Protein AF-A0A2A5VES8-F1 (afdb_monomer_lite)

Secondary structure (DSSP, 8-state):
----HHHHHHHHHHHHHHHHHHHHHHHHHHHHHHHHHHHHHHHHTS-HHHHHHHHHHHHHHHHIIIIIHHHHHHHTTT-HHHHHHHHHHHHHHHHHHHHHHHHHH---GGG------

Sequence (117 aa):
MEETPEDADLFIDKQQESDAAFWRLKKAMDDWRDNRIKRVMAQEGESIFLTFGRIMYVISCIIFDGLILIELPIYMGRSAAAWTIYILLLIFAVRLEYEYYKKWFEVDINQIEFETP

pLDDT: mean 78.24, std 13.62, range [49.09, 94.38]

Foldseek 3Di:
DDDDPVVVVVVVVVVVVVVVVVVVVVVVVVLVVVVVVLVVVLVVLPDPCLVVVLVVLVVVLCCCLVPVLVVQCVVVVVDPVSVVVSVVVSVVSVVVSVVVNCVVNVDPSVVDDPPDD

Structure (mmCIF, N/CA/C/O backbone):
data_AF-A0A2A5VES8-F1
#
_entry.id   AF-A0A2A5VES8-F1
#
loop_
_atom_site.group_PDB
_atom_site.id
_atom_site.type_symbol
_atom_site.label_atom_id
_atom_site.label_alt_id
_atom_site.label_comp_id
_atom_site.label_asym_id
_atom_site.label_entity_id
_atom_site.label_seq_id
_atom_site.pdbx_PDB_ins_code
_atom_site.Cartn_x
_atom_site.Cartn_y
_atom_site.Cartn_z
_atom_site.occupancy
_atom_site.B_iso_or_equiv
_atom_site.auth_seq_id
_atom_site.auth_comp_id
_atom_site.auth_asym_id
_atom_site.auth_atom_id
_atom_site.pdbx_PDB_model_num
ATOM 1 N N . MET A 1 1 ? 63.589 -8.423 -48.282 1.00 49.09 1 MET A N 1
ATOM 2 C CA . MET A 1 1 ? 63.075 -8.878 -46.980 1.00 49.09 1 MET A CA 1
ATOM 3 C C . MET A 1 1 ? 62.141 -10.008 -47.343 1.00 49.09 1 MET A C 1
ATOM 5 O O . MET A 1 1 ? 61.116 -9.743 -47.950 1.00 49.09 1 MET A O 1
ATOM 9 N N . GLU A 1 2 ? 62.635 -11.235 -47.242 1.00 50.12 2 GLU A N 1
ATOM 10 C CA . GLU A 1 2 ? 61.934 -12.438 -47.695 1.00 50.12 2 GLU A CA 1
ATOM 11 C C . GLU A 1 2 ? 61.004 -12.837 -46.551 1.00 50.12 2 GLU A C 1
ATOM 13 O O . GLU A 1 2 ? 61.489 -13.141 -45.466 1.00 50.12 2 GLU A O 1
ATOM 18 N N . GLU A 1 3 ? 59.693 -12.674 -46.743 1.00 56.78 3 GLU A N 1
ATOM 19 C CA . GLU A 1 3 ? 58.697 -13.070 -45.744 1.00 56.78 3 GLU A CA 1
ATOM 20 C C . GLU A 1 3 ? 58.715 -14.596 -45.644 1.00 56.78 3 GLU A C 1
ATOM 22 O O . GLU A 1 3 ? 58.381 -15.302 -46.600 1.00 56.78 3 GLU A O 1
ATOM 27 N N . THR A 1 4 ? 59.185 -15.107 -44.509 1.00 62.16 4 THR A N 1
ATOM 28 C CA . THR A 1 4 ? 59.204 -16.538 -44.229 1.00 62.16 4 THR A CA 1
ATOM 29 C C . THR A 1 4 ? 57.779 -17.032 -43.954 1.00 62.16 4 THR A C 1
ATOM 31 O O . THR A 1 4 ? 56.999 -16.323 -43.322 1.00 62.16 4 THR A O 1
ATOM 34 N N . PRO A 1 5 ? 57.405 -18.249 -44.396 1.00 61.06 5 PRO A N 1
ATOM 35 C CA . PRO A 1 5 ? 56.051 -18.785 -44.213 1.00 61.06 5 PRO A CA 1
ATOM 36 C C . PRO A 1 5 ? 55.625 -18.888 -42.737 1.00 61.06 5 PRO A C 1
ATOM 38 O O . PRO A 1 5 ? 54.435 -18.867 -42.448 1.00 61.06 5 PRO A O 1
ATOM 41 N N . GLU A 1 6 ? 56.584 -18.918 -41.805 1.00 58.84 6 GLU A N 1
ATOM 42 C CA . GLU A 1 6 ? 56.327 -18.882 -40.361 1.00 58.84 6 GLU A CA 1
ATOM 43 C C . GLU A 1 6 ? 55.727 -17.546 -39.887 1.00 58.84 6 GLU A C 1
ATOM 45 O O . GLU A 1 6 ? 54.902 -17.538 -38.974 1.00 58.84 6 GLU A O 1
ATOM 50 N N . ASP A 1 7 ? 56.069 -16.422 -40.527 1.00 57.56 7 ASP A N 1
ATOM 51 C CA . ASP A 1 7 ? 55.538 -15.107 -40.156 1.00 57.56 7 ASP A CA 1
ATOM 52 C C . ASP A 1 7 ? 54.051 -14.994 -40.526 1.00 57.56 7 ASP A C 1
ATOM 54 O O . ASP A 1 7 ? 53.252 -14.477 -39.746 1.00 57.56 7 ASP A O 1
ATOM 58 N N . ALA A 1 8 ? 53.655 -15.531 -41.686 1.00 57.50 8 ALA A N 1
ATOM 59 C CA . ALA A 1 8 ? 52.271 -15.520 -42.163 1.00 57.50 8 ALA A CA 1
ATOM 60 C C . ALA A 1 8 ? 51.328 -16.353 -41.274 1.00 57.50 8 ALA A C 1
ATOM 62 O O . ALA A 1 8 ? 50.214 -15.910 -40.983 1.00 57.50 8 ALA A O 1
ATOM 63 N N . ASP A 1 9 ? 51.786 -17.511 -40.789 1.00 59.09 9 ASP A N 1
ATOM 64 C CA . ASP A 1 9 ? 51.025 -18.356 -39.860 1.00 59.09 9 ASP A CA 1
ATOM 65 C C . ASP A 1 9 ? 50.877 -17.691 -38.476 1.00 59.09 9 ASP A C 1
ATOM 67 O O . ASP A 1 9 ? 49.791 -17.711 -37.892 1.00 59.09 9 ASP A O 1
ATOM 71 N N . LEU A 1 10 ? 51.917 -16.997 -37.992 1.00 59.59 10 LEU A N 1
ATOM 72 C CA . LEU A 1 10 ? 51.866 -16.163 -36.779 1.00 59.59 10 LEU A CA 1
ATOM 73 C C . LEU A 1 10 ? 50.888 -14.977 -36.908 1.00 59.59 10 LEU A C 1
ATOM 75 O O . LEU A 1 10 ? 50.221 -14.608 -35.935 1.00 59.59 10 LEU A O 1
ATOM 79 N N . PHE A 1 11 ? 50.773 -14.374 -38.097 1.00 58.97 11 PHE A N 1
ATOM 80 C CA . PHE A 1 11 ? 49.788 -13.319 -38.372 1.00 58.97 11 PHE A CA 1
ATOM 81 C C . PHE A 1 11 ? 48.345 -13.853 -38.412 1.00 58.97 11 PHE A C 1
ATOM 83 O O . PHE A 1 11 ? 47.444 -13.177 -37.907 1.00 58.97 11 PHE A O 1
ATOM 90 N N . ILE A 1 12 ? 48.121 -15.056 -38.958 1.00 60.25 12 ILE A N 1
ATOM 91 C CA . ILE A 1 12 ? 46.803 -15.718 -39.003 1.00 60.25 12 ILE A CA 1
ATOM 92 C C . ILE A 1 12 ? 46.328 -16.096 -37.589 1.00 60.25 12 ILE A C 1
ATOM 94 O O . ILE A 1 12 ? 45.166 -15.851 -37.254 1.00 60.25 12 ILE A O 1
ATOM 98 N N . ASP A 1 13 ? 47.214 -16.631 -36.745 1.00 68.69 13 ASP A N 1
ATOM 99 C CA . ASP A 1 13 ? 46.898 -17.032 -35.365 1.00 68.69 13 ASP A CA 1
ATOM 100 C C . ASP A 1 13 ? 46.519 -15.819 -34.498 1.00 68.69 13 ASP A C 1
ATOM 102 O O . ASP A 1 13 ? 45.456 -15.775 -33.876 1.00 68.69 13 ASP A O 1
ATOM 106 N N . LYS A 1 14 ? 47.303 -14.736 -34.586 1.00 71.38 14 LYS A N 1
ATOM 107 C CA . LYS A 1 14 ? 47.007 -13.472 -33.896 1.00 71.38 14 LYS A CA 1
ATOM 108 C C . LYS A 1 14 ? 45.670 -12.860 -34.327 1.00 71.38 14 LYS A C 1
ATOM 110 O O . LYS A 1 14 ? 44.965 -12.266 -33.507 1.00 71.38 14 LYS A O 1
ATOM 115 N N . GLN A 1 15 ? 45.315 -12.983 -35.607 1.00 73.44 15 GLN A N 1
ATOM 116 C CA . GLN A 1 15 ? 44.035 -12.501 -36.117 1.00 73.44 15 GLN A CA 1
ATOM 117 C C . GLN A 1 15 ? 42.871 -13.344 -35.571 1.00 73.44 15 GLN A C 1
ATOM 119 O O . GLN A 1 15 ? 41.901 -12.771 -35.069 1.00 73.44 15 GLN A O 1
ATOM 124 N N . GLN A 1 16 ? 42.997 -14.674 -35.550 1.00 75.44 16 GLN A N 1
ATOM 125 C CA . GLN A 1 16 ? 41.991 -15.567 -34.959 1.00 75.44 16 GLN A CA 1
ATOM 126 C C . GLN A 1 16 ? 41.812 -15.350 -33.450 1.00 75.44 16 GLN A C 1
ATOM 128 O O . GLN A 1 16 ? 40.677 -15.307 -32.963 1.00 75.44 16 GLN A O 1
ATOM 133 N N . GLU A 1 17 ? 42.900 -15.156 -32.703 1.00 74.00 17 GLU A N 1
ATOM 134 C CA . GLU A 1 17 ? 42.836 -14.821 -31.277 1.00 74.00 17 GLU A CA 1
ATOM 135 C C . GLU A 1 17 ? 42.125 -13.482 -31.040 1.00 74.00 17 GLU A C 1
ATOM 137 O O . GLU A 1 17 ? 41.295 -13.365 -30.128 1.00 74.00 17 GLU A O 1
ATOM 142 N N . SER A 1 18 ? 42.402 -12.484 -31.885 1.00 79.81 18 SER A N 1
ATOM 143 C CA . SER A 1 18 ? 41.763 -11.169 -31.806 1.00 79.81 18 SER A CA 1
ATOM 144 C C . SER A 1 18 ? 40.266 -11.223 -32.125 1.00 79.81 18 SER A C 1
ATOM 146 O O . SER A 1 18 ? 39.469 -10.610 -31.410 1.00 79.81 18 SER A O 1
ATOM 148 N N . ASP A 1 19 ? 39.862 -12.033 -33.105 1.00 82.25 19 ASP A N 1
ATOM 149 C CA . ASP A 1 19 ? 38.458 -12.249 -33.452 1.00 82.25 19 ASP A CA 1
ATOM 150 C C . ASP A 1 19 ? 37.729 -13.005 -32.334 1.00 82.25 19 ASP A C 1
ATOM 152 O O . ASP A 1 19 ? 36.623 -12.632 -31.933 1.00 82.25 19 ASP A O 1
ATOM 156 N N . ALA A 1 20 ? 38.361 -14.021 -31.742 1.00 82.31 20 ALA A N 1
ATOM 157 C CA . ALA A 1 20 ? 37.806 -14.729 -30.592 1.00 82.31 20 ALA A CA 1
ATOM 158 C C . ALA A 1 20 ? 37.652 -13.807 -29.368 1.00 82.31 20 ALA A C 1
ATOM 160 O O . ALA A 1 20 ? 36.664 -13.900 -28.632 1.00 82.31 20 ALA A O 1
ATOM 161 N N . ALA A 1 21 ? 38.605 -12.903 -29.127 1.00 82.75 21 ALA A N 1
ATOM 162 C CA . ALA A 1 21 ? 38.488 -11.879 -28.090 1.00 82.75 21 ALA A CA 1
ATOM 163 C C . ALA A 1 21 ? 37.357 -10.883 -28.401 1.00 82.75 21 ALA A C 1
ATOM 165 O O . ALA A 1 21 ? 36.573 -10.550 -27.508 1.00 82.75 21 ALA A O 1
ATOM 166 N N . PHE A 1 22 ? 37.214 -10.479 -29.666 1.00 88.38 22 PHE A N 1
ATOM 167 C CA . PHE A 1 22 ? 36.144 -9.596 -30.121 1.00 88.38 22 PHE A CA 1
ATOM 168 C C . PHE A 1 22 ? 34.759 -10.213 -29.905 1.00 88.38 22 PHE A C 1
ATOM 170 O O . PHE A 1 22 ? 33.868 -9.548 -29.379 1.00 88.38 22 PHE A O 1
ATOM 177 N N . TRP A 1 23 ? 34.571 -11.497 -30.220 1.00 86.81 23 TRP A N 1
ATOM 178 C CA . TRP A 1 23 ? 33.295 -12.186 -30.000 1.00 86.81 23 TRP A CA 1
ATOM 179 C C . TRP A 1 23 ? 32.941 -12.345 -28.519 1.00 86.81 23 TRP A C 1
ATOM 181 O O . TRP A 1 23 ? 31.768 -12.220 -28.162 1.00 86.81 23 TRP A O 1
ATOM 191 N N . ARG A 1 24 ? 33.930 -12.550 -27.639 1.00 84.38 24 ARG A N 1
ATOM 192 C CA . ARG A 1 24 ? 33.708 -12.563 -26.180 1.00 84.38 24 ARG A CA 1
ATOM 193 C C . ARG A 1 24 ? 33.285 -11.192 -25.668 1.00 84.38 24 ARG A C 1
ATOM 195 O O . ARG A 1 24 ? 32.320 -11.095 -24.914 1.00 84.38 24 ARG A O 1
ATOM 202 N N . LEU A 1 25 ? 33.979 -10.144 -26.112 1.00 86.25 25 LEU A N 1
ATOM 203 C CA . LEU A 1 25 ? 33.645 -8.767 -25.764 1.00 86.25 25 LEU A CA 1
ATOM 204 C C . LEU A 1 25 ? 32.238 -8.411 -26.258 1.00 86.25 25 LEU A C 1
ATOM 206 O O . LEU A 1 25 ? 31.435 -7.879 -25.499 1.00 86.25 25 LEU A O 1
ATOM 210 N N . LYS A 1 26 ? 31.926 -8.752 -27.511 1.00 90.94 26 LYS A N 1
ATOM 211 C CA . LYS A 1 26 ? 30.616 -8.516 -28.114 1.00 90.94 26 LYS A CA 1
ATOM 212 C C . LYS A 1 26 ? 29.513 -9.217 -27.328 1.00 90.94 26 LYS A C 1
ATOM 214 O O . LYS A 1 26 ? 28.549 -8.559 -26.961 1.00 90.94 26 LYS A O 1
ATOM 219 N N . LYS A 1 27 ? 29.687 -10.502 -27.002 1.00 86.25 27 LYS A N 1
ATOM 220 C CA . LYS A 1 27 ? 28.711 -11.256 -26.206 1.00 86.25 27 LYS A CA 1
ATOM 221 C C . LYS A 1 27 ? 28.477 -10.613 -24.836 1.00 86.25 27 LYS A C 1
ATOM 223 O O . LYS A 1 27 ? 27.336 -10.389 -24.462 1.00 86.25 27 LYS A O 1
ATOM 228 N N . ALA A 1 28 ? 29.546 -10.229 -24.135 1.00 84.88 28 ALA A N 1
ATOM 229 C CA . ALA A 1 28 ? 29.427 -9.547 -22.847 1.00 84.88 28 ALA A CA 1
ATOM 230 C C . ALA A 1 28 ? 28.720 -8.182 -22.959 1.00 84.88 28 ALA A C 1
ATOM 232 O O . ALA A 1 28 ? 27.967 -7.791 -22.065 1.00 84.88 28 ALA A O 1
ATOM 233 N N . MET A 1 29 ? 28.944 -7.446 -24.053 1.00 83.12 29 MET A N 1
ATOM 234 C CA . MET A 1 29 ? 28.247 -6.183 -24.301 1.00 83.12 29 MET A CA 1
ATOM 235 C C . MET A 1 29 ? 26.773 -6.376 -24.660 1.00 83.12 29 MET A C 1
ATOM 237 O O . MET A 1 29 ? 25.947 -5.577 -24.213 1.00 83.12 29 MET A O 1
ATOM 241 N N . ASP A 1 30 ? 26.446 -7.400 -25.446 1.00 87.81 30 ASP A N 1
ATOM 242 C CA . ASP A 1 30 ? 25.068 -7.741 -25.801 1.00 87.81 30 ASP A CA 1
ATOM 243 C C . ASP A 1 30 ? 24.289 -8.152 -24.537 1.00 87.81 30 ASP A C 1
ATOM 245 O O . ASP A 1 30 ? 23.239 -7.570 -24.261 1.00 87.81 30 ASP A O 1
ATOM 249 N N . ASP A 1 31 ? 24.870 -8.995 -23.674 1.00 84.31 31 ASP A N 1
ATOM 250 C CA . ASP A 1 31 ? 24.275 -9.369 -22.380 1.00 84.31 31 ASP A CA 1
ATOM 251 C C . ASP A 1 31 ? 24.050 -8.142 -21.477 1.00 84.31 31 ASP A C 1
ATOM 253 O O . ASP A 1 31 ? 23.015 -7.996 -20.817 1.00 84.31 31 ASP A O 1
ATOM 257 N N . TRP A 1 32 ? 25.004 -7.206 -21.442 1.00 81.38 32 TRP A N 1
ATOM 258 C CA . TRP A 1 32 ? 24.850 -5.967 -20.677 1.00 81.38 32 TRP A CA 1
ATOM 259 C C . TRP A 1 32 ? 23.747 -5.062 -21.240 1.00 81.38 32 TRP A C 1
ATOM 261 O O . TRP A 1 32 ? 22.997 -4.434 -20.480 1.00 81.38 32 TRP A O 1
ATOM 271 N N . ARG A 1 33 ? 23.635 -4.985 -22.570 1.00 83.38 33 ARG A N 1
ATOM 272 C CA . ARG A 1 33 ? 22.609 -4.194 -23.252 1.00 83.38 33 ARG A CA 1
ATOM 273 C C . ARG A 1 33 ? 21.218 -4.752 -22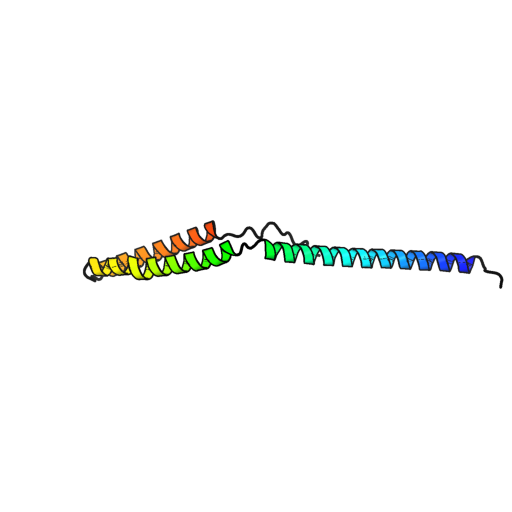.976 1.00 83.38 33 ARG A C 1
ATOM 275 O O . ARG A 1 33 ? 20.337 -3.973 -22.605 1.00 83.38 33 ARG A O 1
ATOM 282 N N . ASP A 1 34 ? 21.044 -6.061 -23.081 1.00 82.88 34 ASP A N 1
ATOM 283 C CA . ASP A 1 34 ? 19.761 -6.718 -22.832 1.00 82.88 34 ASP A CA 1
ATOM 284 C C . ASP A 1 34 ? 19.328 -6.558 -21.375 1.00 82.88 34 ASP A C 1
ATOM 286 O O . ASP A 1 34 ? 18.185 -6.186 -21.102 1.00 82.88 34 ASP A O 1
ATOM 290 N N . ASN A 1 35 ? 20.256 -6.697 -20.427 1.00 79.62 35 ASN A N 1
ATOM 291 C CA . ASN A 1 35 ? 19.977 -6.451 -19.013 1.00 79.62 35 ASN A CA 1
ATOM 292 C C . ASN A 1 35 ? 19.567 -4.998 -18.724 1.00 79.62 35 ASN A C 1
ATOM 294 O O . ASN A 1 35 ? 18.688 -4.754 -17.889 1.00 79.62 35 ASN A O 1
ATOM 298 N N . ARG A 1 36 ? 20.155 -4.015 -19.420 1.00 78.94 36 ARG A N 1
ATOM 299 C CA . ARG A 1 36 ? 19.710 -2.617 -19.306 1.00 78.94 36 ARG A CA 1
ATOM 300 C C . ARG A 1 36 ? 18.319 -2.401 -19.886 1.00 78.94 36 ARG A C 1
ATOM 302 O O . ARG A 1 36 ? 17.522 -1.722 -19.246 1.00 78.94 36 ARG A O 1
ATOM 309 N N . ILE A 1 37 ? 18.022 -2.960 -21.057 1.00 79.62 37 ILE A N 1
ATOM 310 C CA . ILE A 1 37 ? 16.708 -2.807 -21.699 1.00 79.62 37 ILE A CA 1
ATOM 311 C C . ILE A 1 37 ? 15.619 -3.453 -20.838 1.00 79.62 37 ILE A C 1
ATOM 313 O O . ILE A 1 37 ? 14.608 -2.807 -20.568 1.00 79.62 37 ILE A O 1
ATOM 317 N N . LYS A 1 38 ? 15.860 -4.665 -20.320 1.00 72.31 38 LYS A N 1
ATOM 318 C CA . LYS A 1 38 ? 14.950 -5.346 -19.385 1.00 72.31 38 LYS A CA 1
ATOM 319 C C . LYS A 1 38 ? 14.666 -4.488 -18.146 1.00 72.31 38 LYS A C 1
ATOM 321 O O . LYS A 1 38 ? 13.518 -4.371 -17.733 1.00 72.31 38 LYS A O 1
ATOM 326 N N . ARG A 1 39 ? 15.686 -3.821 -17.588 1.00 68.94 39 ARG A N 1
ATOM 327 C CA . ARG A 1 39 ? 15.524 -2.918 -16.434 1.00 68.94 39 ARG A CA 1
ATOM 328 C C . ARG A 1 39 ? 14.699 -1.669 -16.760 1.00 68.94 39 ARG A C 1
ATOM 330 O O . ARG A 1 39 ? 13.899 -1.254 -15.931 1.00 68.94 39 ARG A O 1
ATOM 337 N N . VAL A 1 40 ? 14.888 -1.074 -17.938 1.00 66.88 40 VAL A N 1
ATOM 338 C CA . VAL A 1 40 ? 14.114 0.105 -18.364 1.00 66.88 40 VAL A CA 1
ATOM 339 C C . VAL A 1 40 ? 12.658 -0.272 -18.640 1.00 66.88 40 VAL A C 1
ATOM 341 O O . VAL A 1 40 ? 11.766 0.406 -18.141 1.00 66.88 40 VAL A O 1
ATOM 344 N N . MET A 1 41 ? 12.401 -1.393 -19.322 1.00 63.84 41 MET A N 1
ATOM 345 C CA . MET A 1 41 ? 11.034 -1.893 -19.520 1.00 63.84 41 MET A CA 1
ATOM 346 C C . MET A 1 41 ? 10.333 -2.216 -18.194 1.00 63.84 41 MET A C 1
ATOM 348 O O . MET A 1 41 ? 9.146 -1.933 -18.054 1.00 63.84 41 MET A O 1
ATOM 352 N N . ALA A 1 42 ? 11.062 -2.742 -17.201 1.00 62.31 42 ALA A N 1
ATOM 353 C CA . ALA A 1 42 ? 10.527 -2.965 -15.856 1.00 62.31 42 ALA A CA 1
ATOM 354 C C . ALA A 1 42 ? 10.011 -1.673 -15.205 1.00 62.31 42 ALA A C 1
ATOM 356 O O . ALA A 1 42 ? 9.016 -1.695 -14.487 1.00 62.31 42 ALA A O 1
ATOM 357 N N . GLN A 1 43 ? 10.698 -0.553 -15.447 1.00 58.91 43 GLN A N 1
ATOM 358 C CA . GLN A 1 43 ? 10.342 0.753 -14.893 1.00 58.91 43 GLN A CA 1
ATOM 359 C C . GLN A 1 43 ? 9.257 1.466 -15.709 1.00 58.91 43 GLN A C 1
ATOM 361 O O . GLN A 1 43 ? 8.432 2.158 -15.122 1.00 58.91 43 GLN A O 1
ATOM 366 N N . GLU A 1 44 ? 9.212 1.291 -17.032 1.00 59.69 44 GLU A N 1
ATOM 367 C CA . GLU A 1 44 ? 8.136 1.837 -17.879 1.00 59.69 44 GLU A CA 1
ATOM 368 C C . GLU A 1 44 ? 6.804 1.083 -17.722 1.00 59.69 44 GLU A C 1
ATOM 370 O O . GLU A 1 44 ? 5.744 1.650 -17.989 1.00 59.69 44 GLU A O 1
ATOM 375 N N . GLY A 1 45 ? 6.839 -0.173 -17.265 1.00 59.53 45 GLY A N 1
ATOM 376 C CA . GLY A 1 45 ? 5.644 -0.982 -17.017 1.00 59.53 45 GLY A CA 1
ATOM 377 C C . GLY A 1 45 ? 4.818 -0.553 -15.796 1.00 59.53 45 GLY A C 1
ATOM 378 O O . GLY A 1 45 ? 3.628 -0.873 -15.728 1.00 59.53 45 GLY A O 1
ATOM 379 N N . GLU A 1 46 ? 5.393 0.189 -14.838 1.00 61.34 46 GLU A N 1
ATOM 380 C CA . GLU A 1 46 ? 4.627 0.717 -13.704 1.00 61.34 46 GLU A CA 1
ATOM 381 C C . GLU A 1 46 ? 3.896 1.995 -14.131 1.00 61.34 46 GLU A C 1
ATOM 383 O O . GLU A 1 46 ? 4.439 3.099 -14.160 1.00 61.34 46 GLU A O 1
ATOM 388 N N . SER A 1 47 ? 2.625 1.831 -14.503 1.00 67.75 47 SER A N 1
ATOM 389 C CA . SER A 1 47 ? 1.777 2.950 -14.897 1.00 67.75 47 SER A CA 1
ATOM 390 C C . SER A 1 47 ? 1.707 3.994 -13.781 1.00 67.75 47 SER A C 1
ATOM 392 O O . SER A 1 47 ? 1.340 3.684 -12.650 1.00 67.75 47 SER A O 1
ATOM 394 N N . ILE A 1 48 ? 1.955 5.261 -14.113 1.00 70.19 48 ILE A N 1
ATOM 395 C CA . ILE A 1 48 ? 1.774 6.405 -13.204 1.00 70.19 48 ILE A CA 1
ATOM 396 C C . ILE A 1 48 ? 0.371 6.376 -12.558 1.00 70.19 48 ILE A C 1
ATOM 398 O O . ILE A 1 48 ? 0.207 6.735 -11.392 1.00 70.19 48 ILE A O 1
ATOM 402 N N . PHE A 1 49 ? -0.639 5.867 -13.274 1.00 72.56 49 PHE A N 1
ATOM 403 C CA . PHE A 1 49 ? -1.994 5.673 -12.752 1.00 72.56 49 PHE A CA 1
ATOM 404 C C . PHE A 1 49 ? -2.082 4.646 -11.617 1.00 72.56 49 PHE A C 1
ATOM 406 O O . PHE A 1 49 ? -2.880 4.846 -10.705 1.00 72.56 49 PHE A O 1
ATOM 413 N N . LEU A 1 50 ? -1.269 3.584 -11.626 1.00 75.75 50 LEU A N 1
ATOM 414 C CA . LEU A 1 50 ? -1.195 2.626 -10.516 1.00 75.75 50 LEU A CA 1
ATOM 415 C C . LEU A 1 50 ? -0.617 3.296 -9.269 1.00 75.75 50 LEU A C 1
ATOM 417 O O . LEU A 1 50 ? -1.169 3.142 -8.180 1.00 75.75 50 LEU A O 1
ATOM 421 N N . THR A 1 51 ? 0.441 4.093 -9.422 1.00 79.50 51 THR A N 1
ATOM 422 C CA . THR A 1 51 ? 1.052 4.827 -8.305 1.00 79.50 51 THR A CA 1
ATOM 423 C C . THR A 1 51 ? 0.077 5.837 -7.695 1.00 79.50 51 THR A C 1
ATOM 425 O O . THR A 1 51 ? -0.106 5.859 -6.476 1.00 79.50 51 THR A O 1
ATOM 428 N N . PHE A 1 52 ? -0.612 6.629 -8.524 1.00 83.88 52 PHE A N 1
ATOM 429 C CA . PHE A 1 52 ? -1.660 7.541 -8.051 1.00 83.88 52 PHE A CA 1
ATOM 430 C C . PHE A 1 52 ? -2.856 6.792 -7.454 1.00 83.88 52 PHE A C 1
ATOM 432 O O . PHE A 1 52 ? -3.390 7.209 -6.427 1.00 83.88 52 PHE A O 1
ATOM 439 N N . GLY A 1 53 ? -3.246 5.668 -8.056 1.00 85.88 53 GLY A N 1
ATOM 440 C CA . GLY A 1 53 ? -4.320 4.811 -7.566 1.00 85.88 53 GLY A CA 1
ATOM 441 C C . GLY A 1 53 ? -4.045 4.287 -6.159 1.00 85.88 53 GLY A C 1
ATOM 442 O O . GLY A 1 53 ? -4.935 4.360 -5.317 1.00 85.88 53 GLY A O 1
ATOM 443 N N . ARG A 1 54 ? -2.811 3.848 -5.864 1.00 87.31 54 ARG A N 1
ATOM 444 C CA . ARG A 1 54 ? -2.410 3.395 -4.518 1.00 87.31 54 ARG A CA 1
ATOM 445 C C . ARG A 1 54 ? -2.580 4.499 -3.478 1.00 87.31 54 ARG A C 1
ATOM 447 O O . ARG A 1 54 ? -3.140 4.258 -2.414 1.00 87.31 54 ARG A O 1
ATOM 454 N N . ILE A 1 55 ? -2.129 5.714 -3.795 1.00 89.19 55 ILE A N 1
ATOM 455 C CA . ILE A 1 55 ? -2.230 6.865 -2.886 1.00 89.19 55 ILE A CA 1
ATOM 456 C C . ILE A 1 55 ? -3.699 7.216 -2.634 1.00 89.19 55 ILE A C 1
ATOM 458 O O . ILE A 1 55 ? -4.112 7.341 -1.483 1.00 89.19 55 ILE A O 1
ATOM 462 N N . MET A 1 56 ? -4.501 7.326 -3.696 1.00 91.19 56 MET A N 1
ATOM 463 C CA . MET A 1 56 ? -5.932 7.625 -3.581 1.00 91.19 56 MET A CA 1
ATOM 464 C C . MET A 1 56 ? -6.686 6.543 -2.805 1.00 91.19 56 MET A C 1
ATOM 466 O O . MET A 1 56 ? -7.549 6.868 -1.992 1.00 91.19 56 MET A O 1
ATOM 470 N N . TYR A 1 57 ? -6.327 5.275 -3.009 1.00 91.94 57 TYR A N 1
ATOM 471 C CA . TYR A 1 57 ? -6.891 4.154 -2.267 1.00 91.94 57 TYR A CA 1
ATOM 472 C C . TYR A 1 57 ? -6.597 4.274 -0.769 1.00 91.94 57 TYR A C 1
ATOM 474 O O . TYR A 1 57 ? -7.527 4.276 0.032 1.00 91.94 57 TYR A O 1
ATOM 482 N N . VAL A 1 58 ? -5.333 4.479 -0.383 1.00 90.81 58 VAL A N 1
ATOM 483 C CA . VAL A 1 58 ? -4.951 4.639 1.031 1.00 90.81 58 VAL A CA 1
ATOM 484 C C . VAL A 1 58 ? -5.658 5.835 1.669 1.00 90.81 58 VAL A C 1
ATOM 486 O O . VAL A 1 58 ? -6.150 5.726 2.790 1.00 90.81 58 VAL A O 1
ATOM 489 N N . ILE A 1 59 ? -5.769 6.962 0.957 1.00 93.00 59 ILE A N 1
ATOM 490 C CA . ILE A 1 59 ? -6.529 8.125 1.439 1.00 93.00 59 ILE A CA 1
ATOM 491 C C . ILE A 1 59 ? -7.996 7.746 1.683 1.00 93.00 59 ILE A C 1
ATOM 493 O O . ILE A 1 59 ? -8.553 8.105 2.719 1.00 93.00 59 ILE A O 1
ATOM 497 N N . SER A 1 60 ? -8.617 7.003 0.763 1.00 92.06 60 SER A N 1
ATOM 498 C CA . SER A 1 60 ? -10.007 6.569 0.918 1.00 92.06 60 SER A CA 1
ATOM 499 C C . SER A 1 60 ? -10.211 5.631 2.115 1.00 92.06 60 SER A C 1
ATOM 501 O O . SER A 1 60 ? -11.170 5.832 2.857 1.00 92.06 60 SER A O 1
ATOM 503 N N . CYS A 1 61 ? -9.279 4.704 2.367 1.00 92.00 61 CYS A N 1
ATOM 504 C CA . CYS A 1 61 ? -9.284 3.823 3.540 1.00 92.00 61 CYS A CA 1
ATOM 505 C C . CYS A 1 61 ? -9.183 4.621 4.844 1.00 92.00 61 CYS A C 1
ATOM 507 O O . CYS A 1 61 ? -9.997 4.448 5.742 1.00 92.00 61 CYS A O 1
ATOM 509 N N . ILE A 1 62 ? -8.261 5.589 4.925 1.00 91.12 62 ILE A N 1
ATOM 510 C CA . ILE A 1 62 ? -8.114 6.445 6.117 1.00 91.12 62 ILE A CA 1
ATOM 511 C C . ILE A 1 62 ? -9.397 7.240 6.391 1.00 91.12 62 ILE A C 1
ATOM 513 O O . ILE A 1 62 ? -9.797 7.387 7.546 1.00 91.12 62 ILE A O 1
ATOM 517 N N . ILE A 1 63 ? -10.050 7.761 5.348 1.00 92.44 63 ILE A N 1
ATOM 518 C CA . ILE A 1 63 ? -11.321 8.482 5.496 1.00 92.44 63 ILE A CA 1
ATOM 519 C C . ILE A 1 63 ? -12.434 7.524 5.937 1.00 92.44 63 ILE A C 1
ATOM 521 O O . ILE A 1 63 ? -13.224 7.876 6.811 1.00 92.44 63 ILE A O 1
ATOM 525 N N . PHE A 1 64 ? -12.504 6.321 5.370 1.00 91.31 64 PHE A N 1
ATOM 526 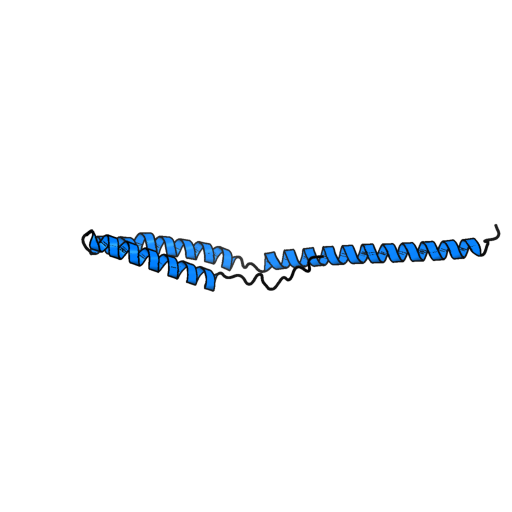C CA . PHE A 1 64 ? -13.506 5.327 5.742 1.00 91.31 64 PHE A CA 1
ATOM 527 C C . PHE A 1 64 ? -13.334 4.865 7.197 1.00 91.31 64 PHE A C 1
ATOM 529 O O . PHE A 1 64 ? -14.250 5.022 8.008 1.00 91.31 64 PHE A O 1
ATOM 536 N N . ASP A 1 65 ? -12.144 4.398 7.564 1.00 88.75 65 ASP A N 1
ATOM 537 C CA . ASP A 1 65 ? -11.835 3.925 8.914 1.00 88.75 65 ASP A CA 1
ATOM 538 C C . ASP A 1 65 ? -11.924 5.046 9.957 1.00 88.75 65 ASP A C 1
ATOM 540 O O . ASP A 1 65 ? -12.468 4.863 11.048 1.00 88.75 65 ASP A O 1
ATOM 544 N N . GLY A 1 66 ? -11.399 6.227 9.629 1.00 85.62 66 GLY A N 1
ATOM 545 C CA . GLY A 1 66 ? -11.294 7.343 10.563 1.00 85.62 66 GLY A CA 1
ATOM 546 C C . GLY A 1 66 ? -12.570 8.166 10.711 1.00 85.62 66 GLY A C 1
ATOM 547 O O . GLY A 1 66 ? -12.841 8.641 11.810 1.00 85.62 66 GLY A O 1
ATOM 548 N N . LEU A 1 67 ? -13.340 8.362 9.636 1.00 87.88 67 LEU A N 1
ATOM 549 C CA . LEU A 1 67 ? -14.530 9.221 9.643 1.00 87.88 67 LEU A CA 1
ATOM 550 C C . LEU A 1 67 ? -15.819 8.403 9.757 1.00 87.88 67 LEU A C 1
ATOM 552 O O . LEU A 1 67 ? -16.655 8.692 10.603 1.00 87.88 67 LEU A O 1
ATOM 556 N N . ILE A 1 68 ? -15.975 7.365 8.934 1.00 85.75 68 ILE A N 1
ATOM 557 C CA . ILE A 1 68 ? -17.227 6.598 8.867 1.00 85.75 68 ILE A CA 1
ATOM 558 C C . ILE A 1 68 ? -17.290 5.595 10.019 1.00 85.75 68 ILE A C 1
ATOM 560 O O . ILE A 1 68 ? -18.304 5.487 10.712 1.00 85.75 68 ILE A O 1
ATOM 564 N N . LEU A 1 69 ? -16.197 4.874 10.267 1.00 87.62 69 LEU A N 1
ATOM 565 C CA . LEU A 1 69 ? -16.192 3.818 11.273 1.00 87.62 69 LEU A CA 1
ATOM 566 C C . LEU A 1 69 ? -16.275 4.372 12.705 1.00 87.62 69 LEU A C 1
ATOM 568 O O . LEU A 1 69 ? -16.914 3.758 13.558 1.00 87.62 69 LEU A O 1
ATOM 572 N N . ILE A 1 70 ? -15.684 5.541 12.981 1.00 88.19 70 ILE A N 1
ATOM 573 C CA . ILE A 1 70 ? -15.725 6.166 14.317 1.00 88.19 70 ILE A CA 1
ATOM 574 C C . ILE A 1 70 ? -17.111 6.723 14.675 1.00 88.19 70 ILE A C 1
ATOM 576 O O . ILE A 1 70 ? -17.433 6.881 15.855 1.00 88.19 70 ILE A O 1
ATOM 580 N N . GLU A 1 71 ? -17.958 7.011 13.688 1.00 86.81 71 GLU A N 1
ATOM 581 C CA . GLU A 1 71 ? -19.315 7.497 13.939 1.00 86.81 71 GLU A CA 1
ATOM 582 C C . GLU A 1 71 ? -20.213 6.405 14.542 1.00 86.81 71 GLU A C 1
ATOM 584 O O . GLU A 1 71 ? -21.065 6.703 15.383 1.00 86.81 71 GLU A O 1
ATOM 589 N N . LEU A 1 72 ? -19.982 5.128 14.214 1.00 85.00 72 LEU A N 1
ATOM 590 C CA . LEU A 1 72 ? -20.726 3.984 14.765 1.00 85.00 72 LEU A CA 1
ATOM 591 C C . LEU A 1 72 ? -20.776 3.956 16.305 1.00 85.00 72 LEU A C 1
ATOM 593 O O . LEU A 1 72 ? -21.880 3.920 16.862 1.00 85.00 72 LEU A O 1
ATOM 597 N N . PRO A 1 73 ? -19.641 3.999 17.034 1.00 86.31 73 PRO A N 1
ATOM 598 C CA . PRO A 1 73 ? -19.675 4.020 18.492 1.00 86.31 73 PRO A CA 1
ATOM 599 C C . PRO A 1 73 ? -20.300 5.300 19.061 1.00 86.31 73 PRO A C 1
ATOM 601 O O . PRO A 1 73 ? -20.854 5.265 20.163 1.00 86.31 73 PRO A O 1
ATOM 604 N N . IL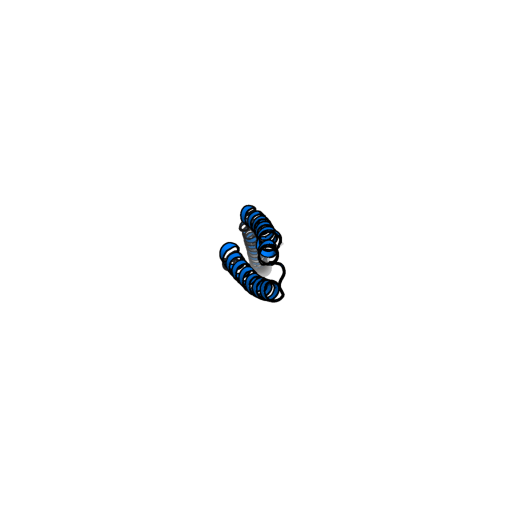E A 1 74 ? -20.264 6.417 18.327 1.00 86.50 74 ILE A N 1
ATOM 605 C CA . ILE A 1 74 ? -20.911 7.670 18.736 1.00 86.50 74 ILE A CA 1
ATOM 606 C C . ILE A 1 74 ? -22.437 7.526 18.662 1.00 86.50 74 ILE A C 1
ATOM 608 O O . ILE A 1 74 ? -23.114 7.852 19.640 1.00 86.50 74 ILE A O 1
ATOM 612 N N . TYR A 1 75 ? -22.971 6.968 17.571 1.00 84.75 75 TYR A N 1
ATOM 613 C CA . TYR A 1 75 ? -24.406 6.697 17.419 1.00 84.75 75 TYR A CA 1
ATOM 614 C C . TYR A 1 75 ? -24.929 5.651 18.414 1.00 84.75 75 TYR A C 1
ATOM 616 O O . TYR A 1 75 ? -26.039 5.791 18.924 1.00 84.75 75 TYR A O 1
ATOM 624 N N . MET A 1 76 ? -24.122 4.644 18.763 1.00 83.81 76 MET A N 1
ATOM 625 C CA . MET A 1 76 ? -24.459 3.635 19.783 1.00 83.81 76 MET A CA 1
ATOM 626 C C . MET A 1 76 ? -24.325 4.129 21.241 1.00 83.81 76 MET A C 1
ATOM 628 O O . MET A 1 76 ? -24.395 3.332 22.182 1.00 83.81 76 MET A O 1
ATOM 632 N N . GLY A 1 77 ? -24.126 5.431 21.462 1.00 85.62 77 GLY A N 1
ATOM 633 C CA . GLY A 1 77 ? -24.111 6.022 22.802 1.00 85.62 77 GLY A CA 1
ATOM 634 C C . GLY A 1 77 ? -22.812 5.799 23.579 1.00 85.62 77 GLY A C 1
ATOM 635 O O . GLY A 1 77 ? -22.821 5.855 24.807 1.00 85.62 77 GLY A O 1
ATOM 636 N N . ARG A 1 78 ? -21.690 5.550 22.886 1.00 85.12 78 ARG A N 1
ATOM 637 C CA . ARG A 1 78 ? -20.335 5.426 23.464 1.00 85.12 78 ARG A CA 1
ATOM 638 C C . ARG A 1 78 ? -20.198 4.343 24.544 1.00 85.12 78 ARG A C 1
ATOM 640 O O . ARG A 1 78 ? -19.328 4.433 25.408 1.00 85.12 78 ARG A O 1
ATOM 647 N N . SER A 1 79 ? -21.049 3.319 24.502 1.00 89.69 79 SER A N 1
ATOM 648 C CA . SER A 1 79 ? -21.001 2.201 25.448 1.00 89.69 79 SER A CA 1
ATOM 649 C C . SER A 1 79 ? -19.767 1.317 25.224 1.00 89.69 79 SER A C 1
ATOM 651 O O . SER A 1 79 ? -19.226 1.252 24.121 1.00 89.69 79 SER A O 1
ATOM 653 N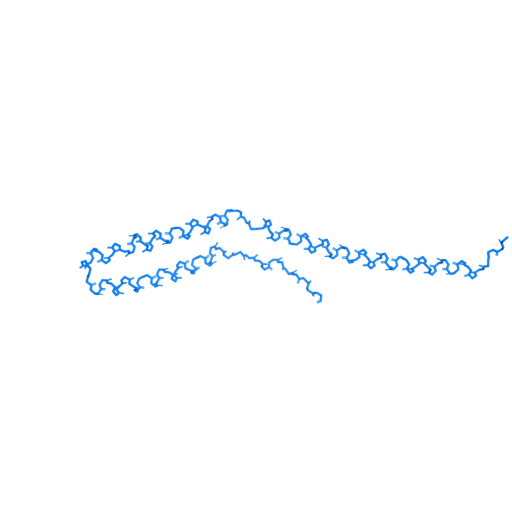 N . ALA A 1 80 ? -19.326 0.584 26.254 1.00 87.06 80 ALA A N 1
ATOM 654 C CA . ALA A 1 80 ? -18.203 -0.354 26.128 1.00 87.06 80 ALA A CA 1
ATOM 655 C C . ALA A 1 80 ? -18.448 -1.422 25.042 1.00 87.06 80 ALA A C 1
ATOM 657 O O . ALA A 1 80 ? -17.524 -1.794 24.326 1.00 87.06 80 ALA A O 1
ATOM 658 N N . ALA A 1 81 ? -19.703 -1.853 24.869 1.00 88.12 81 ALA A N 1
ATOM 659 C CA . ALA A 1 81 ? -20.105 -2.766 23.801 1.00 88.12 81 ALA A CA 1
ATOM 660 C C . ALA A 1 81 ? -19.992 -2.133 22.401 1.00 88.12 81 ALA A C 1
ATOM 662 O O . ALA A 1 81 ? -19.624 -2.802 21.441 1.00 88.12 81 ALA A O 1
ATOM 663 N N . ALA A 1 82 ? -20.268 -0.834 22.272 1.00 88.81 82 ALA A N 1
ATOM 664 C CA . ALA A 1 82 ? -20.09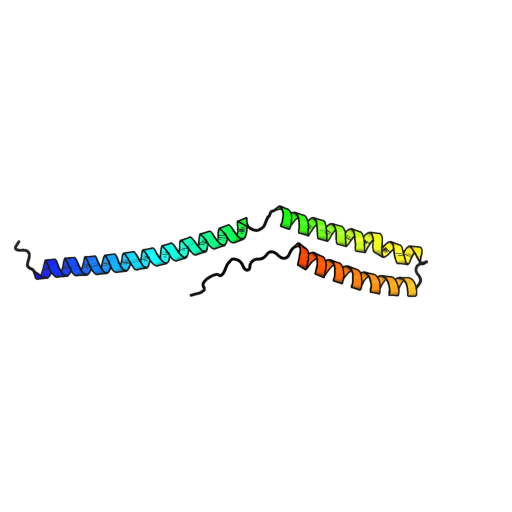6 -0.122 21.010 1.00 88.81 82 ALA A CA 1
ATOM 665 C C . ALA A 1 82 ? -18.618 -0.062 20.595 1.00 88.81 82 ALA A C 1
ATOM 667 O O . ALA A 1 82 ? -18.287 -0.267 19.431 1.00 88.81 82 ALA A O 1
ATOM 668 N N . TRP A 1 83 ? -17.723 0.152 21.564 1.00 89.44 83 TRP A N 1
ATOM 669 C CA . TRP A 1 83 ? -16.279 0.131 21.335 1.00 89.44 83 TRP A CA 1
ATOM 670 C C . TRP A 1 83 ? -15.753 -1.262 20.976 1.00 89.44 83 TRP A C 1
ATOM 672 O O . TRP A 1 83 ? -14.909 -1.372 20.089 1.00 89.44 83 TRP A O 1
ATOM 682 N N . THR A 1 84 ? -16.252 -2.335 21.604 1.00 90.31 84 THR A N 1
ATOM 683 C CA . THR A 1 84 ? -15.839 -3.700 21.230 1.00 90.31 84 THR A CA 1
ATOM 684 C C . THR A 1 84 ? -16.298 -4.064 19.819 1.00 90.31 84 THR A C 1
ATOM 686 O O . THR A 1 84 ? -15.513 -4.623 19.055 1.00 90.31 84 THR A O 1
ATOM 689 N N . ILE A 1 85 ? -17.527 -3.696 19.440 1.00 90.00 85 ILE A N 1
ATOM 690 C CA . ILE A 1 85 ? -18.037 -3.881 18.072 1.00 90.00 85 ILE A CA 1
ATOM 691 C C . ILE A 1 85 ? -17.221 -3.056 17.070 1.00 90.00 85 ILE A C 1
ATOM 693 O O . ILE A 1 85 ? -16.841 -3.580 16.025 1.00 90.00 85 ILE A O 1
ATOM 697 N N . TYR A 1 86 ? -16.901 -1.802 17.401 1.00 90.75 86 TYR A N 1
ATOM 698 C CA . TYR A 1 86 ? -16.053 -0.942 16.575 1.00 90.75 86 TYR A CA 1
ATOM 699 C C . TYR A 1 86 ? -14.681 -1.572 16.308 1.00 90.75 86 TYR A C 1
ATOM 701 O O . TYR A 1 86 ? -14.272 -1.669 15.156 1.00 90.75 86 TYR A O 1
ATOM 709 N N . ILE A 1 87 ? -13.993 -2.063 17.346 1.00 91.50 87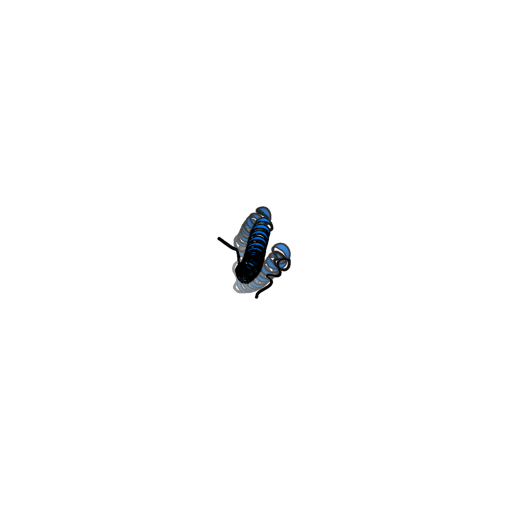 ILE A N 1
ATOM 710 C CA . ILE A 1 87 ? -12.672 -2.696 17.194 1.00 91.50 87 ILE A CA 1
ATOM 711 C C . ILE A 1 87 ? -12.758 -3.929 16.287 1.00 91.50 87 ILE A C 1
ATOM 713 O O . ILE A 1 87 ? -11.907 -4.114 15.417 1.00 91.50 87 ILE A O 1
ATOM 717 N N . LEU A 1 88 ? -13.784 -4.766 16.462 1.00 93.50 88 LEU A N 1
ATOM 718 C CA . LEU A 1 88 ? -13.984 -5.946 15.617 1.00 93.50 88 LEU A CA 1
ATOM 719 C C . LEU A 1 88 ? -14.232 -5.568 14.152 1.00 93.50 88 LEU A C 1
ATOM 721 O O . LEU A 1 88 ? -13.644 -6.182 13.260 1.00 93.50 88 LEU A O 1
ATOM 725 N N . LEU A 1 89 ? -15.062 -4.552 13.908 1.00 92.44 89 LEU A N 1
ATOM 726 C CA . LEU A 1 89 ? -15.318 -4.038 12.564 1.00 92.44 89 LEU A CA 1
ATOM 727 C C . LEU A 1 89 ? -14.068 -3.429 11.937 1.00 92.44 89 LEU A C 1
ATOM 729 O O . LEU A 1 89 ? -13.820 -3.686 10.766 1.00 92.44 89 LEU A O 1
ATOM 733 N N . LEU A 1 90 ? -13.263 -2.696 12.704 1.00 92.81 90 LEU A N 1
ATOM 734 C CA . LEU A 1 90 ? -12.029 -2.087 12.214 1.00 92.81 90 LEU A CA 1
ATOM 735 C C . LEU A 1 90 ? -11.025 -3.155 11.785 1.00 92.81 90 LEU A C 1
ATOM 737 O O . LEU A 1 90 ? -10.491 -3.102 10.684 1.00 92.81 90 LEU A O 1
ATOM 741 N N . ILE A 1 91 ? -10.815 -4.182 12.612 1.00 93.56 91 ILE A N 1
ATOM 742 C CA . ILE A 1 91 ? -9.930 -5.303 12.259 1.00 93.56 91 ILE A CA 1
ATOM 743 C C . ILE A 1 91 ? -10.413 -5.992 10.976 1.00 93.56 91 ILE A C 1
ATOM 745 O O . ILE A 1 91 ? -9.603 -6.383 10.132 1.00 93.56 91 ILE A O 1
ATOM 749 N N . PHE A 1 92 ? -11.727 -6.165 10.833 1.00 94.38 92 PHE A N 1
ATOM 750 C CA . PHE A 1 92 ? -12.316 -6.770 9.646 1.00 94.38 92 PHE A CA 1
ATOM 751 C C . PHE A 1 92 ? -12.165 -5.883 8.401 1.00 94.38 92 PHE A C 1
ATOM 753 O O . PHE A 1 92 ? -11.758 -6.388 7.355 1.00 94.38 92 PHE A O 1
ATOM 760 N N . ALA A 1 93 ? -12.436 -4.582 8.525 1.00 92.88 93 ALA A N 1
ATOM 761 C CA . ALA A 1 93 ? -12.289 -3.597 7.459 1.00 92.88 93 ALA A CA 1
ATOM 762 C C . ALA A 1 93 ? -10.844 -3.552 6.961 1.00 92.88 93 ALA A C 1
ATOM 764 O O . ALA A 1 93 ? -10.611 -3.856 5.797 1.00 92.88 93 ALA A O 1
ATOM 765 N N . VAL A 1 94 ? -9.870 -3.357 7.853 1.00 91.94 94 VAL A N 1
ATOM 766 C CA . VAL A 1 94 ? -8.440 -3.321 7.503 1.00 91.94 94 VAL A CA 1
ATOM 767 C C . VAL A 1 94 ? -7.993 -4.602 6.791 1.00 91.94 94 VAL A C 1
ATOM 769 O O . VAL A 1 94 ? -7.220 -4.551 5.835 1.00 91.94 94 VAL A O 1
ATOM 772 N N . ARG A 1 95 ? -8.482 -5.778 7.214 1.00 93.88 95 ARG A N 1
ATOM 773 C CA . ARG A 1 95 ? -8.172 -7.035 6.511 1.00 93.88 95 ARG A CA 1
ATOM 774 C C . ARG A 1 95 ? -8.752 -7.073 5.104 1.00 93.88 95 ARG A C 1
ATOM 776 O O . ARG A 1 95 ? -8.052 -7.492 4.186 1.00 93.88 95 ARG A O 1
ATOM 783 N N . LEU A 1 96 ? -10.006 -6.662 4.932 1.00 92.69 96 LEU A N 1
ATOM 784 C CA . LEU A 1 96 ? -10.612 -6.580 3.606 1.00 92.69 96 LEU A CA 1
ATOM 785 C C . LEU A 1 96 ? -9.873 -5.572 2.731 1.00 92.69 96 LEU A C 1
ATOM 787 O O . LEU A 1 96 ? -9.522 -5.902 1.603 1.00 92.69 96 LEU A O 1
ATOM 791 N N . GLU A 1 97 ? -9.594 -4.381 3.249 1.00 91.94 97 GLU A N 1
ATOM 792 C CA . GLU A 1 97 ? -8.854 -3.342 2.541 1.00 91.94 97 GLU A CA 1
ATOM 793 C C . GLU A 1 97 ? -7.471 -3.824 2.109 1.00 91.94 97 GLU A C 1
ATOM 795 O O . GLU A 1 97 ? -7.050 -3.530 0.992 1.00 91.94 97 GLU A O 1
ATOM 800 N N . TYR A 1 98 ? -6.786 -4.602 2.948 1.00 90.38 98 TYR A N 1
ATOM 801 C CA . TYR A 1 98 ? -5.500 -5.203 2.613 1.00 90.38 98 TYR A CA 1
ATOM 802 C C . TYR A 1 98 ? -5.608 -6.220 1.468 1.00 90.38 98 TYR A C 1
ATOM 804 O O . TYR A 1 98 ? -4.834 -6.157 0.512 1.00 90.38 98 TYR A O 1
ATOM 812 N N . GLU A 1 99 ? -6.578 -7.134 1.527 1.00 92.31 99 GLU A N 1
ATOM 813 C CA . GLU A 1 99 ? -6.808 -8.126 0.467 1.00 92.31 99 GLU A CA 1
ATOM 814 C C . GLU A 1 99 ? -7.218 -7.460 -0.856 1.00 92.31 99 GLU A C 1
ATOM 816 O O . GLU A 1 99 ? -6.715 -7.818 -1.925 1.00 92.31 99 GLU A O 1
ATOM 821 N N . TYR A 1 100 ? -8.085 -6.445 -0.797 1.00 90.06 100 TYR A N 1
ATOM 822 C CA . TYR A 1 100 ? -8.470 -5.657 -1.967 1.00 90.06 100 TYR A CA 1
ATOM 823 C C . TYR A 1 100 ? -7.291 -4.874 -2.535 1.00 90.06 100 TYR A C 1
ATOM 825 O O . TYR A 1 100 ? -7.092 -4.903 -3.749 1.00 90.06 100 TYR A O 1
ATOM 833 N N . TYR A 1 101 ? -6.489 -4.233 -1.681 1.00 88.31 101 TYR A N 1
ATOM 834 C CA . TYR A 1 101 ? -5.285 -3.520 -2.097 1.00 88.31 101 TYR A CA 1
ATOM 835 C C . TYR A 1 101 ? -4.331 -4.463 -2.817 1.00 88.31 101 TYR A C 1
ATOM 837 O O . TYR A 1 101 ? -3.876 -4.159 -3.918 1.00 88.31 101 TYR A O 1
ATOM 845 N N . LYS A 1 102 ? -4.074 -5.634 -2.226 1.00 86.25 102 LYS A N 1
ATOM 846 C CA . LYS A 1 102 ? -3.222 -6.649 -2.832 1.00 86.25 102 LYS A CA 1
ATOM 847 C C . LYS A 1 102 ? -3.765 -7.036 -4.202 1.00 86.25 102 LYS A C 1
ATOM 849 O O . LYS A 1 102 ? -3.059 -6.865 -5.177 1.00 86.25 102 LYS A O 1
ATOM 854 N N . LYS A 1 103 ? -5.033 -7.433 -4.308 1.00 86.38 103 LYS A N 1
ATOM 855 C CA . LYS A 1 103 ? -5.631 -7.875 -5.578 1.00 86.38 103 LYS A CA 1
ATOM 856 C C . LYS A 1 103 ? -5.663 -6.797 -6.671 1.00 86.38 103 LYS A C 1
ATOM 858 O O . LYS A 1 103 ? -5.536 -7.124 -7.845 1.00 86.38 103 LYS A O 1
ATOM 863 N N . TRP A 1 104 ? -5.896 -5.536 -6.312 1.00 80.56 104 TRP A N 1
ATOM 864 C CA . TRP A 1 104 ? -6.017 -4.437 -7.280 1.00 80.56 104 TRP A CA 1
ATOM 865 C C . TRP A 1 104 ? -4.676 -3.836 -7.697 1.00 80.56 104 TRP A C 1
ATOM 867 O O . TRP A 1 104 ? -4.562 -3.322 -8.808 1.00 80.56 104 TRP A O 1
ATOM 877 N N . PHE A 1 105 ? -3.679 -3.875 -6.813 1.00 79.56 105 PHE A N 1
ATOM 878 C CA . PHE A 1 105 ? -2.375 -3.250 -7.030 1.00 79.56 105 PHE A CA 1
ATOM 879 C C . PHE A 1 105 ? -1.220 -4.252 -7.127 1.00 79.56 105 PHE A C 1
ATOM 881 O O . PHE A 1 105 ? -0.058 -3.822 -7.114 1.00 79.56 105 PHE A O 1
ATOM 888 N N . GLU A 1 106 ? -1.518 -5.552 -7.221 1.00 71.50 106 GLU A N 1
ATOM 889 C CA . GLU A 1 106 ? -0.558 -6.594 -7.588 1.00 71.50 106 GLU A CA 1
ATOM 890 C C . GLU A 1 106 ? -0.041 -6.282 -8.991 1.00 71.50 106 GLU A C 1
ATOM 892 O O . GLU A 1 106 ? -0.738 -6.406 -9.994 1.00 71.50 106 GLU A O 1
ATOM 897 N N . VAL A 1 107 ? 1.186 -5.774 -9.041 1.00 61.59 107 VAL A N 1
ATOM 898 C CA . VAL A 1 107 ? 1.910 -5.581 -10.290 1.00 61.59 107 VAL A CA 1
ATOM 899 C C . VAL A 1 107 ? 2.592 -6.907 -10.578 1.00 61.59 107 VAL A C 1
ATOM 901 O O . VAL A 1 107 ? 3.409 -7.363 -9.777 1.00 61.59 107 VAL A O 1
ATOM 904 N N . ASP A 1 108 ? 2.246 -7.530 -11.702 1.00 54.41 108 ASP A N 1
ATOM 905 C CA . ASP A 1 108 ? 2.905 -8.738 -12.196 1.00 54.41 108 ASP A CA 1
ATOM 906 C C . ASP A 1 108 ? 4.351 -8.402 -12.606 1.00 54.41 108 ASP A C 1
ATOM 908 O O . ASP A 1 108 ? 4.654 -8.111 -13.761 1.00 54.41 108 ASP A O 1
ATOM 912 N N . ILE A 1 109 ? 5.276 -8.429 -11.643 1.00 54.19 109 ILE A N 1
ATOM 913 C CA . ILE A 1 109 ? 6.725 -8.297 -11.898 1.00 54.19 109 ILE A CA 1
ATOM 914 C C . ILE A 1 109 ? 7.298 -9.618 -12.464 1.00 54.19 109 ILE A C 1
ATOM 916 O O . ILE A 1 109 ? 8.424 -9.666 -12.954 1.00 54.19 109 ILE A O 1
ATOM 920 N N . ASN A 1 110 ? 6.500 -10.692 -12.482 1.00 52.16 110 ASN A N 1
ATOM 921 C CA . ASN A 1 110 ? 6.895 -12.023 -12.954 1.00 52.16 110 ASN A CA 1
ATOM 922 C C . ASN A 1 110 ? 7.242 -12.103 -14.453 1.00 52.16 110 ASN A C 1
ATOM 924 O O . ASN A 1 110 ? 7.739 -13.130 -14.898 1.00 52.16 110 ASN A O 1
ATOM 928 N N . GLN A 1 111 ? 7.010 -11.053 -15.248 1.00 50.22 111 GLN A N 1
ATOM 929 C CA . GLN A 1 111 ? 7.353 -11.058 -16.679 1.00 50.22 111 GLN A CA 1
ATOM 930 C C . GLN A 1 111 ? 8.847 -10.834 -16.963 1.00 50.22 111 GLN A C 1
ATOM 932 O O . GLN A 1 111 ? 9.256 -10.845 -18.124 1.00 50.22 111 GLN A O 1
ATOM 937 N N . ILE A 1 112 ? 9.673 -10.626 -15.932 1.00 53.91 112 ILE A N 1
ATOM 938 C CA . ILE A 1 112 ? 11.102 -10.353 -16.098 1.00 53.91 112 ILE A CA 1
ATOM 939 C C . ILE A 1 112 ? 11.904 -11.413 -15.350 1.00 53.91 112 ILE A C 1
ATOM 941 O O . ILE A 1 112 ? 12.397 -11.197 -14.245 1.00 53.91 112 ILE A O 1
ATOM 945 N N . GLU A 1 113 ? 12.048 -12.579 -15.980 1.00 54.84 113 GLU A N 1
ATOM 946 C CA . GLU A 1 113 ? 13.108 -13.517 -15.622 1.00 54.84 113 GLU A CA 1
ATOM 947 C C . GLU A 1 113 ? 14.458 -12.856 -15.931 1.00 54.84 113 GLU A C 1
ATOM 949 O O . GLU A 1 113 ? 14.880 -12.691 -17.083 1.00 54.84 113 GLU A O 1
ATOM 954 N N . PHE A 1 114 ? 15.132 -12.418 -14.870 1.00 58.25 114 PHE A N 1
ATOM 955 C CA . PHE A 1 114 ? 16.544 -12.089 -14.931 1.00 58.25 114 PHE A CA 1
ATOM 956 C C . PHE A 1 114 ? 17.309 -13.407 -14.944 1.00 58.25 114 PHE A C 1
ATOM 958 O O . PHE A 1 114 ? 17.425 -14.082 -13.921 1.00 58.25 114 PHE A O 1
ATOM 965 N N . GLU A 1 115 ? 17.813 -13.784 -16.114 1.00 56.69 115 GLU A N 1
ATOM 966 C CA . GLU A 1 115 ? 18.746 -14.896 -16.230 1.00 56.69 115 GLU A CA 1
ATOM 967 C C . GLU A 1 115 ? 19.987 -14.529 -15.407 1.00 56.69 115 GLU A C 1
ATOM 969 O O . GLU A 1 115 ? 20.704 -13.571 -15.707 1.00 56.69 115 GLU A O 1
ATOM 974 N N . THR A 1 116 ? 20.144 -15.203 -14.270 1.00 55.38 116 THR A N 1
ATOM 975 C CA . THR A 1 116 ? 21.249 -14.968 -13.341 1.00 55.38 116 THR A CA 1
ATOM 976 C C . THR A 1 116 ? 22.386 -15.903 -13.758 1.00 55.38 116 THR A C 1
ATOM 978 O O . THR A 1 116 ? 22.102 -17.084 -13.967 1.00 55.38 116 THR A O 1
ATOM 981 N N . PRO A 1 117 ? 23.624 -15.408 -13.934 1.00 51.66 117 PRO A N 1
ATOM 982 C CA . PRO A 1 117 ? 24.763 -16.245 -14.312 1.00 51.66 117 PRO A CA 1
ATOM 983 C C . PRO A 1 117 ? 25.144 -17.262 -13.230 1.00 51.66 117 PRO A C 1
ATOM 985 O O . PRO A 1 117 ? 24.922 -16.973 -12.029 1.00 51.66 117 PRO A O 1
#

Radius of gyration: 32.22 Å; chains: 1; bounding box: 88×28×74 Å